Protein AF-A0ABD6RBQ9-F1 (afdb_monomer_lite)

Organism: Bacillus thuringiensis (NCBI:txid1428)

Foldseek 3Di:
DQVVQVVVLLVVLVPDPDPDDDDDDDDPPPVVVCQQWDQDPLLRFIDGDHPDHLVPDPPVVSVVSSVVLVVRLVCLVVSLVVLVVVLVVLVVVLVPDPDPVSNVVSVVVSVSSVVSNVVSVCSNCSNVVVVPVDPDD

Sequence (137 aa):
MYQESFSNFFKQFRRTSFCFSVQYKQENGGELMEKYFLYDEHLGIEIPHLQEDWEEIPEKMQHAILLRWEQVRGKIPDRIKELEHYINTKQHYLNNEEDFEVSCKLNSEIADLASIINDLWLWYRLTQNVSEGKAHQ

Structure (mmCIF, N/CA/C/O backbone):
data_AF-A0ABD6RBQ9-F1
#
_entry.id   AF-A0ABD6RBQ9-F1
#
loop_
_atom_site.group_PDB
_atom_site.id
_atom_site.type_symbol
_atom_site.label_atom_id
_atom_site.label_alt_id
_atom_site.label_comp_id
_atom_site.label_asym_id
_atom_site.label_entity_id
_atom_site.label_seq_id
_atom_site.pdbx_PDB_ins_code
_atom_site.Cartn_x
_atom_site.Cartn_y
_atom_site.Cartn_z
_atom_site.occupancy
_atom_site.B_iso_or_equiv
_atom_site.auth_seq_id
_atom_site.auth_comp_id
_atom_site.auth_asym_id
_atom_site.auth_atom_id
_atom_site.pdbx_PDB_model_num
ATOM 1 N N . MET A 1 1 ? -3.715 16.822 15.527 1.00 35.00 1 MET A N 1
ATOM 2 C CA . MET A 1 1 ? -4.977 16.182 15.948 1.00 35.00 1 MET A CA 1
ATOM 3 C C . MET A 1 1 ? -5.158 14.814 15.292 1.00 35.00 1 MET A C 1
ATOM 5 O O . MET A 1 1 ? -5.336 13.858 16.018 1.00 35.00 1 MET A O 1
ATOM 9 N N . TYR A 1 2 ? -4.959 14.654 13.974 1.00 32.50 2 TYR A N 1
ATOM 10 C CA . TYR A 1 2 ? -5.080 13.334 13.321 1.00 32.50 2 TYR A CA 1
ATOM 11 C C . TYR A 1 2 ? -4.030 12.277 13.734 1.00 32.50 2 TYR A C 1
ATOM 13 O O . TYR A 1 2 ? -4.349 11.099 13.768 1.00 32.50 2 TYR A O 1
ATOM 21 N N . GLN A 1 3 ? -2.796 12.648 14.099 1.00 33.38 3 GLN A N 1
ATOM 22 C CA . GLN A 1 3 ? -1.735 11.670 14.424 1.00 33.38 3 GLN A CA 1
ATOM 23 C C . GLN A 1 3 ? -1.927 10.903 15.751 1.00 33.38 3 GLN A C 1
ATOM 25 O O . GLN A 1 3 ? -1.404 9.796 15.888 1.00 33.38 3 GLN A O 1
ATOM 30 N N . GLU A 1 4 ? -2.666 11.449 16.723 1.00 41.62 4 GLU A N 1
ATOM 31 C CA . GLU A 1 4 ? -2.866 10.785 18.023 1.00 41.62 4 GLU A CA 1
ATOM 32 C C . GLU A 1 4 ? -3.880 9.635 17.933 1.00 41.62 4 GLU A C 1
ATOM 34 O O . GLU A 1 4 ? -3.617 8.557 18.470 1.00 41.62 4 GLU A O 1
ATOM 39 N N . SER A 1 5 ? -4.954 9.805 17.153 1.00 49.72 5 SER A N 1
ATOM 40 C CA . SER A 1 5 ? -5.986 8.777 16.937 1.00 49.72 5 SER A CA 1
ATOM 41 C C . SER A 1 5 ? -5.420 7.515 16.257 1.00 49.72 5 SER A C 1
ATOM 43 O O . SER A 1 5 ? -5.661 6.394 16.707 1.00 49.72 5 SER A O 1
ATOM 45 N N . PHE A 1 6 ? -4.524 7.671 15.270 1.00 53.00 6 PHE A N 1
ATOM 46 C CA . PHE A 1 6 ? -3.805 6.540 14.659 1.00 53.00 6 PHE A CA 1
ATOM 47 C C . PHE A 1 6 ? -2.849 5.836 15.629 1.00 53.00 6 PHE A C 1
ATOM 49 O O . PHE A 1 6 ? -2.729 4.610 15.616 1.00 53.00 6 PHE A O 1
ATOM 56 N N . SER A 1 7 ? -2.169 6.590 16.498 1.00 55.19 7 SER A N 1
ATOM 57 C CA . SER A 1 7 ? -1.311 5.999 17.529 1.00 55.19 7 SER A CA 1
ATOM 58 C C . SER A 1 7 ? -2.129 5.146 18.503 1.00 55.19 7 SER A C 1
ATOM 60 O O . SER A 1 7 ? -1.695 4.052 18.865 1.00 55.19 7 SER A O 1
ATOM 62 N N . ASN A 1 8 ? -3.320 5.606 18.895 1.00 57.34 8 ASN A N 1
ATOM 63 C CA . ASN A 1 8 ? -4.221 4.862 19.775 1.00 57.34 8 ASN A CA 1
ATOM 64 C C . ASN A 1 8 ? -4.821 3.631 19.084 1.00 57.34 8 ASN A C 1
ATOM 66 O O . ASN A 1 8 ? -4.824 2.559 19.687 1.00 57.34 8 ASN A O 1
ATOM 70 N N . PHE A 1 9 ? -5.176 3.727 17.799 1.00 61.78 9 PHE A N 1
ATOM 71 C CA . PHE A 1 9 ? -5.565 2.585 16.964 1.00 61.78 9 PHE A CA 1
ATOM 72 C C . PHE A 1 9 ? -4.508 1.462 16.984 1.00 61.78 9 PHE A C 1
ATOM 74 O O . PHE A 1 9 ? -4.805 0.312 17.321 1.00 61.78 9 PHE A O 1
ATOM 81 N N . PHE A 1 10 ? -3.237 1.796 16.723 1.00 61.38 10 PHE A N 1
ATOM 82 C CA . PHE A 1 10 ? -2.144 0.815 16.756 1.00 61.38 10 PHE A CA 1
ATOM 83 C C . PHE A 1 10 ? -1.786 0.344 18.178 1.00 61.38 10 PHE A C 1
ATOM 85 O O . PHE A 1 10 ? -1.363 -0.800 18.362 1.00 61.38 10 PHE A O 1
ATOM 92 N N . LYS A 1 11 ? -1.968 1.183 19.209 1.00 56.56 11 LYS A N 1
ATOM 93 C CA . LYS A 1 11 ? -1.788 0.789 20.619 1.00 56.56 11 LYS A CA 1
ATOM 94 C C . LYS A 1 11 ? -2.889 -0.154 21.105 1.00 56.56 11 LYS A C 1
ATOM 96 O O . LYS A 1 11 ? -2.573 -1.056 21.877 1.00 56.56 11 LYS A O 1
ATOM 101 N N . GLN A 1 12 ? -4.140 0.018 20.679 1.00 52.91 12 GLN A N 1
ATOM 102 C CA . GLN A 1 12 ? -5.256 -0.826 21.116 1.00 52.91 12 GLN A CA 1
ATOM 103 C C . GLN A 1 12 ? -5.243 -2.196 20.430 1.00 52.91 12 GLN A C 1
ATOM 105 O O . GLN A 1 12 ? -5.576 -3.196 21.071 1.00 52.91 12 GLN A O 1
ATOM 110 N N . PHE A 1 13 ? -4.715 -2.281 19.202 1.00 52.59 13 PHE A N 1
ATOM 111 C CA . PHE A 1 13 ? -4.425 -3.561 18.543 1.00 52.59 13 PHE A CA 1
ATOM 112 C C . PHE A 1 13 ? -3.541 -4.499 19.407 1.00 52.59 13 PHE A C 1
ATOM 114 O O . PHE A 1 13 ? -3.594 -5.714 19.241 1.00 52.59 13 PHE A O 1
ATOM 121 N N . ARG A 1 14 ? -2.798 -3.979 20.409 1.00 49.38 14 ARG A N 1
ATOM 122 C CA . ARG A 1 14 ? -2.023 -4.777 21.390 1.00 49.38 14 ARG A CA 1
ATOM 123 C C . ARG A 1 14 ? -2.855 -5.747 22.236 1.00 49.38 14 ARG A C 1
ATOM 125 O O . ARG A 1 14 ? -2.271 -6.655 22.823 1.00 49.38 14 ARG A O 1
ATOM 132 N N . ARG A 1 15 ? -4.162 -5.517 22.415 1.00 45.84 15 ARG A N 1
ATOM 133 C CA . ARG A 1 15 ? -4.970 -6.247 23.415 1.00 45.84 15 ARG A CA 1
ATOM 134 C C . ARG A 1 15 ? -5.856 -7.344 22.839 1.00 45.84 15 ARG A C 1
ATOM 136 O O . ARG A 1 15 ? -6.269 -8.222 23.587 1.00 45.84 15 ARG A O 1
ATOM 143 N N . THR A 1 16 ? -6.107 -7.341 21.537 1.00 45.06 16 THR A N 1
ATOM 144 C CA . THR A 1 16 ? -7.042 -8.271 20.896 1.00 45.06 16 THR A CA 1
ATOM 145 C C . THR A 1 16 ? -6.310 -9.253 19.987 1.00 45.06 16 THR A C 1
ATOM 147 O O . THR A 1 16 ? -6.554 -9.313 18.792 1.00 45.06 16 THR A O 1
ATOM 150 N N . SER A 1 17 ? -5.427 -10.077 20.558 1.00 42.94 17 SER A N 1
ATOM 151 C CA . SER A 1 17 ? -5.168 -11.402 19.978 1.00 42.94 17 SER A CA 1
ATOM 152 C C . SER A 1 17 ? -6.361 -12.284 20.323 1.00 42.94 17 SER A C 1
ATOM 154 O O . SER A 1 17 ? -6.350 -12.961 21.348 1.00 42.94 17 SER A O 1
ATOM 156 N N . PHE A 1 18 ? -7.435 -12.222 19.538 1.00 40.28 18 PHE A N 1
ATOM 157 C CA . PHE A 1 18 ? -8.567 -13.108 19.776 1.00 40.28 18 PHE A CA 1
ATOM 158 C C . PHE A 1 18 ? -9.197 -13.590 18.478 1.00 40.28 18 PHE A C 1
ATOM 160 O O . PHE A 1 18 ? -9.758 -12.828 17.696 1.00 40.28 18 PHE A O 1
ATOM 167 N N . CYS A 1 19 ? -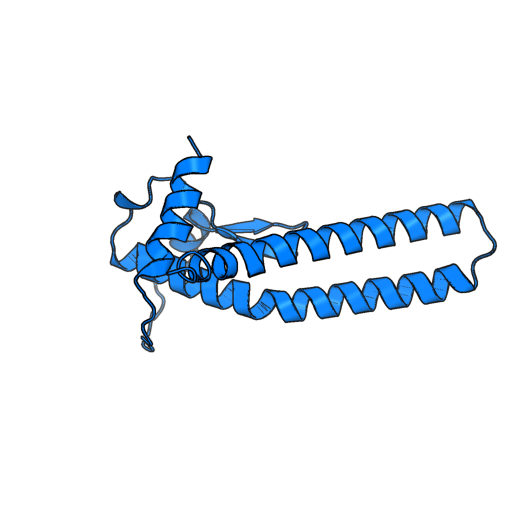9.108 -14.905 18.297 1.00 41.66 19 CYS A N 1
ATOM 168 C CA . CYS A 1 19 ? -9.870 -15.675 17.336 1.00 41.66 19 CYS A CA 1
ATOM 169 C C . CYS A 1 19 ? -11.363 -15.475 17.639 1.00 41.66 19 CYS A C 1
ATOM 171 O O . CYS A 1 19 ? -11.908 -16.108 18.540 1.00 41.66 19 CYS A O 1
ATOM 173 N N . PHE A 1 20 ? -12.019 -14.570 16.916 1.00 36.62 20 PHE A N 1
ATOM 174 C CA . PHE A 1 20 ? -13.473 -14.472 16.898 1.00 36.62 20 PHE A CA 1
ATOM 175 C C . PHE A 1 20 ? -13.939 -14.589 15.452 1.00 36.62 20 PHE A C 1
ATOM 177 O O . PHE A 1 20 ? -14.190 -13.620 14.741 1.00 36.62 20 PHE A O 1
ATOM 184 N N . SER A 1 21 ? -14.019 -15.837 14.999 1.00 42.25 21 SER A N 1
ATOM 185 C CA . SER A 1 21 ? -14.952 -16.163 13.935 1.00 42.25 21 SER A CA 1
ATOM 186 C C . SER A 1 21 ? -16.354 -15.947 14.503 1.00 42.25 21 SER A C 1
ATOM 188 O O . SER A 1 21 ? -16.656 -16.484 15.562 1.00 42.25 21 SER A O 1
ATOM 190 N N . VAL A 1 22 ? -17.168 -15.116 13.841 1.00 41.09 22 VAL A N 1
ATOM 191 C CA . VAL A 1 22 ? -18.623 -15.283 13.635 1.00 41.09 22 VAL A CA 1
ATOM 192 C C . VAL A 1 22 ? -19.267 -13.950 13.219 1.00 41.09 22 VAL A C 1
ATOM 194 O O . VAL A 1 22 ? -19.358 -12.989 13.972 1.00 41.09 22 VAL A O 1
ATOM 197 N N . GLN A 1 23 ? -19.730 -13.974 11.967 1.00 40.41 23 GLN A N 1
ATOM 198 C CA . GLN A 1 23 ? -20.943 -13.364 11.413 1.00 40.41 23 GLN A CA 1
ATOM 199 C C . GLN A 1 23 ? -21.251 -11.899 11.751 1.00 40.41 23 GLN A C 1
ATOM 201 O O . GLN A 1 23 ? -22.026 -11.595 12.654 1.00 40.41 23 GLN A O 1
ATOM 206 N N . TYR A 1 24 ? -20.845 -11.012 10.843 1.00 41.78 24 TYR A N 1
ATOM 207 C CA . TYR A 1 24 ? -21.698 -9.885 10.479 1.00 41.78 24 TYR A CA 1
ATOM 208 C C . TYR A 1 24 ? -22.514 -10.266 9.241 1.00 41.78 24 TYR A C 1
ATOM 210 O O . TYR A 1 24 ? -22.002 -10.314 8.123 1.00 41.78 24 TYR A O 1
ATOM 218 N N . LYS A 1 25 ? -23.796 -10.582 9.460 1.00 38.72 25 LYS A N 1
ATOM 219 C CA . LYS A 1 25 ? -24.801 -10.516 8.399 1.00 38.72 25 LYS A CA 1
ATOM 220 C C . LYS A 1 25 ? -25.118 -9.044 8.148 1.00 38.72 25 LYS A C 1
ATOM 222 O O . LYS A 1 25 ? -25.281 -8.261 9.081 1.00 38.72 25 LYS A O 1
ATOM 227 N N . GLN A 1 26 ? -25.116 -8.718 6.865 1.00 49.69 26 GLN A N 1
ATOM 228 C CA . GLN A 1 26 ? -25.344 -7.411 6.277 1.00 49.69 26 GLN A CA 1
ATOM 229 C C . GLN A 1 26 ? -26.736 -6.887 6.625 1.00 49.69 26 GLN A C 1
ATOM 231 O O . GLN A 1 26 ? -27.681 -7.663 6.597 1.00 49.69 26 GLN A O 1
ATOM 236 N N . GLU A 1 27 ? -26.831 -5.583 6.885 1.00 39.53 27 GLU A N 1
ATOM 237 C CA . GLU A 1 27 ? -27.986 -4.784 6.445 1.00 39.53 27 GLU A CA 1
ATOM 238 C C . GLU A 1 27 ? -27.692 -3.269 6.423 1.00 39.53 27 GLU A C 1
ATOM 240 O O . GLU A 1 27 ? -28.333 -2.579 5.656 1.00 39.53 27 GLU A O 1
ATOM 245 N N . ASN A 1 28 ? -26.657 -2.752 7.113 1.00 46.84 28 ASN A N 1
ATOM 246 C CA . ASN A 1 28 ? -26.185 -1.348 6.979 1.00 46.84 28 ASN A CA 1
ATOM 247 C C . ASN A 1 28 ? -24.651 -1.185 7.153 1.00 46.84 28 ASN A C 1
ATOM 249 O O . ASN A 1 28 ? -24.150 -0.126 7.516 1.00 46.84 28 ASN A O 1
ATOM 253 N N . GLY A 1 29 ? -23.878 -2.262 6.970 1.00 47.94 29 GLY A N 1
ATOM 254 C CA . GLY A 1 29 ? -22.442 -2.293 7.296 1.00 47.94 29 GLY A CA 1
ATOM 255 C C . GLY A 1 29 ? -21.502 -1.681 6.249 1.00 47.94 29 GLY A C 1
ATOM 256 O O . GLY A 1 29 ? -20.323 -1.534 6.543 1.00 47.94 29 GLY A O 1
ATOM 257 N N . GLY A 1 30 ? -21.993 -1.359 5.047 1.00 51.69 30 GLY A N 1
ATOM 258 C CA . GLY A 1 30 ? -21.184 -0.780 3.965 1.00 51.69 30 GLY A CA 1
ATOM 259 C C . GLY A 1 30 ? -20.845 0.690 4.214 1.00 51.69 30 GLY A C 1
ATOM 260 O O . GLY A 1 30 ? -19.676 1.024 4.369 1.00 51.69 30 GLY A O 1
ATOM 261 N N . GLU A 1 31 ? -21.869 1.537 4.367 1.00 53.47 31 GLU A N 1
ATOM 262 C CA . GLU A 1 31 ? -21.707 2.985 4.600 1.00 53.47 31 GLU A CA 1
ATOM 263 C C . GLU A 1 31 ? -20.932 3.300 5.889 1.00 53.47 31 GLU A C 1
ATOM 265 O O . GLU A 1 31 ? -20.172 4.263 5.952 1.00 53.47 31 GLU A O 1
ATOM 270 N N . LEU A 1 32 ? -21.077 2.474 6.931 1.00 57.41 32 LEU A N 1
ATOM 271 C CA . LEU A 1 32 ? -20.403 2.727 8.205 1.00 57.41 32 LEU A CA 1
ATOM 272 C C . LEU A 1 32 ? -18.890 2.464 8.149 1.00 57.41 32 LEU A C 1
ATOM 274 O O . LEU A 1 32 ? -18.142 3.046 8.929 1.00 57.41 32 LEU A O 1
ATOM 278 N N . MET A 1 33 ? -18.436 1.595 7.241 1.00 67.38 33 MET A N 1
ATOM 279 C CA . MET A 1 33 ? -17.014 1.273 7.087 1.00 67.38 33 MET A CA 1
ATOM 280 C C . MET A 1 33 ? -16.281 2.291 6.206 1.00 67.38 33 MET A C 1
ATOM 282 O O . MET A 1 33 ? -15.097 2.524 6.443 1.00 67.38 33 MET A O 1
ATOM 286 N N . GLU A 1 34 ? -16.983 2.967 5.288 1.00 67.06 34 GLU A N 1
ATOM 287 C CA . GLU A 1 34 ? -16.453 4.116 4.529 1.00 67.06 34 GLU A CA 1
ATOM 288 C C . GLU A 1 34 ? -16.071 5.295 5.444 1.00 67.06 34 GLU A C 1
ATOM 290 O O . GLU A 1 34 ? -15.191 6.083 5.111 1.00 67.06 34 GLU A O 1
ATOM 295 N N . LYS A 1 35 ? -16.672 5.399 6.640 1.00 77.44 35 LYS A N 1
ATOM 296 C CA . LYS A 1 35 ? -16.311 6.419 7.642 1.00 77.44 35 LYS A CA 1
ATOM 297 C C . LYS A 1 35 ? -14.927 6.190 8.269 1.00 77.44 35 LYS A C 1
ATOM 299 O O . LYS A 1 35 ? -14.315 7.143 8.744 1.00 77.44 35 LYS A O 1
ATOM 304 N N . TYR A 1 36 ? -14.455 4.942 8.314 1.00 86.00 36 TYR A N 1
ATOM 305 C CA . TYR A 1 36 ? -13.257 4.549 9.071 1.00 86.00 36 TYR A CA 1
ATOM 306 C C . TYR A 1 36 ? -12.098 4.067 8.206 1.00 86.00 36 TYR A C 1
ATOM 308 O O . TYR A 1 36 ? -11.015 3.813 8.736 1.00 86.00 36 TYR A O 1
ATOM 316 N N . PHE A 1 37 ? -12.314 3.917 6.902 1.00 90.19 37 PHE A N 1
ATOM 317 C CA . PHE A 1 37 ? -11.299 3.527 5.938 1.00 90.19 37 PHE A CA 1
ATOM 318 C C . PHE A 1 37 ? -11.404 4.396 4.696 1.00 90.19 37 PHE A C 1
ATOM 320 O O . PHE A 1 37 ? -12.499 4.704 4.235 1.00 90.19 37 PHE A O 1
ATOM 327 N N . LEU A 1 38 ? -10.255 4.735 4.125 1.00 90.50 38 LEU A N 1
ATOM 328 C CA . LEU A 1 38 ? -10.170 5.352 2.810 1.00 90.50 38 LEU A CA 1
ATOM 329 C C . LEU A 1 38 ? -9.380 4.437 1.892 1.00 90.50 38 LEU A C 1
ATOM 331 O O . LEU A 1 38 ? -8.354 3.888 2.292 1.00 90.50 38 LEU A O 1
ATOM 335 N N . TYR A 1 39 ? -9.855 4.276 0.662 1.00 91.75 39 TYR A N 1
ATOM 336 C CA . TYR A 1 39 ? -9.061 3.620 -0.362 1.00 91.75 39 TYR A CA 1
ATOM 337 C C . TYR A 1 39 ? -7.953 4.568 -0.816 1.00 91.75 39 TYR A C 1
ATOM 339 O O . TYR A 1 39 ? -8.214 5.679 -1.277 1.00 91.75 39 TYR A O 1
ATOM 347 N N . ASP A 1 40 ? -6.713 4.130 -0.640 1.00 93.12 40 ASP A N 1
ATOM 348 C CA . ASP A 1 40 ? -5.539 4.839 -1.112 1.00 93.12 40 ASP A CA 1
ATOM 349 C C . ASP A 1 40 ? -5.193 4.312 -2.508 1.00 93.12 40 ASP A C 1
ATOM 351 O O . ASP A 1 40 ? -4.710 3.188 -2.660 1.00 93.12 40 ASP A O 1
ATOM 355 N N . GLU A 1 41 ? -5.473 5.119 -3.533 1.00 93.31 41 GLU A N 1
ATOM 356 C CA . GLU A 1 41 ? -5.229 4.775 -4.942 1.00 93.31 41 GLU A CA 1
ATOM 357 C C . GLU A 1 41 ? -3.749 4.489 -5.232 1.00 93.31 41 GLU A C 1
ATOM 359 O O . GLU A 1 41 ? -3.431 3.651 -6.076 1.00 93.31 41 GLU A O 1
ATOM 364 N N . HIS A 1 42 ? -2.836 5.159 -4.522 1.00 92.38 42 HIS A N 1
ATOM 365 C CA . HIS A 1 42 ? -1.400 4.968 -4.696 1.00 92.38 42 HIS A CA 1
ATOM 366 C C . HIS A 1 42 ? -0.964 3.599 -4.155 1.00 92.38 42 HIS A C 1
ATOM 368 O O . HIS A 1 42 ? -0.220 2.875 -4.816 1.00 92.38 42 HIS A O 1
ATOM 374 N N . LEU A 1 43 ? -1.475 3.193 -2.991 1.00 94.69 43 LEU A N 1
ATOM 375 C CA . LEU A 1 43 ? -1.172 1.887 -2.394 1.00 94.69 43 LEU A CA 1
ATOM 376 C C . LEU A 1 43 ? -1.994 0.739 -3.005 1.00 94.69 43 LEU A C 1
ATOM 378 O O . LEU A 1 43 ? -1.555 -0.416 -3.026 1.00 94.69 43 LEU A O 1
ATOM 382 N N . GLY A 1 44 ? -3.183 1.045 -3.519 1.00 94.44 44 GLY A N 1
ATOM 383 C CA . GLY A 1 44 ? -4.155 0.068 -3.996 1.00 94.44 44 GLY A CA 1
ATOM 384 C C . GLY A 1 44 ? -4.815 -0.731 -2.867 1.00 94.44 44 GLY A C 1
ATOM 385 O O . GLY A 1 44 ? -5.167 -1.896 -3.060 1.00 94.44 44 GLY A O 1
ATOM 386 N N . ILE A 1 45 ? -4.922 -0.147 -1.669 1.00 93.56 45 ILE A N 1
ATOM 387 C CA . ILE A 1 45 ? -5.534 -0.772 -0.489 1.00 93.56 45 ILE A CA 1
ATOM 388 C C . ILE A 1 45 ? -6.361 0.241 0.300 1.00 93.56 45 ILE A C 1
ATOM 390 O O . ILE A 1 45 ? -6.148 1.447 0.224 1.00 93.56 45 ILE A O 1
ATOM 394 N N . GLU A 1 46 ? -7.270 -0.261 1.129 1.00 92.50 46 GLU A N 1
ATOM 395 C CA . GLU A 1 46 ? -7.923 0.556 2.149 1.00 92.50 46 GLU A CA 1
ATOM 396 C C . GLU A 1 46 ? -6.988 0.785 3.340 1.00 92.50 46 GLU A C 1
ATOM 398 O O . GLU A 1 46 ? -6.479 -0.164 3.936 1.00 92.50 46 GLU A O 1
ATOM 403 N N . ILE A 1 47 ? -6.802 2.037 3.736 1.00 90.44 47 ILE A N 1
ATOM 404 C CA . ILE A 1 47 ? -6.074 2.411 4.948 1.00 90.44 47 ILE A CA 1
ATOM 405 C C . ILE A 1 47 ? -7.054 2.921 6.008 1.00 90.44 47 ILE A C 1
ATOM 407 O O . ILE A 1 47 ? -8.065 3.534 5.653 1.00 90.44 47 ILE A O 1
ATOM 411 N N . PRO A 1 48 ? -6.795 2.690 7.309 1.00 88.75 48 PRO A N 1
ATOM 412 C CA . PRO A 1 48 ? -7.610 3.274 8.362 1.00 88.75 48 PRO A CA 1
ATOM 413 C C . PRO A 1 48 ? -7.625 4.800 8.225 1.00 88.75 48 PRO A C 1
ATOM 415 O O . PRO A 1 48 ? -6.609 5.411 7.904 1.00 88.75 48 PRO A O 1
ATOM 418 N N . HIS A 1 49 ? -8.769 5.417 8.474 1.00 88.06 49 HIS A N 1
ATOM 419 C CA . HIS A 1 49 ? -8.960 6.859 8.500 1.00 88.06 49 HIS A CA 1
ATOM 420 C C . HIS A 1 49 ? -10.094 7.181 9.471 1.00 88.06 49 HIS A C 1
ATOM 422 O O . HIS A 1 49 ? -11.264 7.185 9.105 1.00 88.06 49 HIS A O 1
ATOM 428 N N . LEU A 1 50 ? -9.751 7.394 10.741 1.00 85.25 50 LEU A N 1
ATOM 429 C CA . LEU A 1 50 ? -10.739 7.655 11.782 1.00 85.25 50 LEU A CA 1
ATOM 430 C C . LEU A 1 50 ? -11.130 9.137 11.771 1.00 85.25 50 LEU A C 1
ATOM 432 O O . LEU A 1 50 ? -10.278 10.009 11.933 1.00 85.25 50 LEU A O 1
ATOM 436 N N . GLN A 1 51 ? -12.422 9.412 11.591 1.00 81.38 51 GLN A N 1
ATOM 437 C CA . GLN A 1 51 ? -12.985 10.769 11.654 1.00 81.38 51 GLN A CA 1
ATOM 438 C C . GLN A 1 51 ? -13.299 11.238 13.085 1.00 81.38 51 GLN A C 1
ATOM 440 O O . GLN A 1 51 ? -13.657 12.394 13.288 1.00 81.38 51 GLN A O 1
ATOM 445 N N . GLU A 1 52 ? -13.191 10.340 14.061 1.00 83.75 52 GLU A N 1
ATOM 446 C CA . GLU A 1 52 ? -13.434 10.590 15.481 1.00 83.75 52 GLU A CA 1
ATOM 447 C C . GLU A 1 52 ? -12.366 9.888 16.328 1.00 83.75 52 GLU A C 1
ATOM 449 O O . GLU A 1 52 ? -11.587 9.068 15.817 1.00 83.75 52 GLU A O 1
ATOM 454 N N . ASP A 1 53 ? -12.301 10.230 17.612 1.00 85.50 53 ASP A N 1
ATOM 455 C CA . ASP A 1 53 ? -11.338 9.622 18.521 1.00 85.50 53 ASP A CA 1
ATOM 456 C C . ASP A 1 53 ? -11.691 8.156 18.776 1.00 85.50 53 ASP A C 1
ATOM 458 O O . ASP A 1 53 ? -12.857 7.777 18.897 1.00 85.50 53 ASP A O 1
ATOM 462 N N . TRP A 1 54 ? -10.666 7.305 18.854 1.00 84.31 54 TRP A N 1
ATOM 463 C CA . TRP A 1 54 ? -10.845 5.860 18.986 1.00 84.31 54 TRP A CA 1
ATOM 464 C C . TRP A 1 54 ? -11.722 5.497 20.188 1.00 84.31 54 TRP A C 1
ATOM 466 O O . TRP A 1 54 ? -12.606 4.651 20.080 1.00 84.31 54 TRP A O 1
ATOM 476 N N . GLU A 1 55 ? -11.505 6.164 21.319 1.00 88.00 55 GLU A N 1
ATOM 477 C CA . GLU A 1 55 ? -12.219 5.954 22.576 1.00 88.00 55 GLU A CA 1
ATOM 478 C C . GLU A 1 55 ? -13.706 6.342 22.512 1.00 88.00 55 GLU A C 1
ATOM 480 O O . GLU A 1 55 ? -14.494 5.859 23.326 1.00 88.00 55 GLU A O 1
ATOM 485 N N . GLU A 1 56 ? -14.099 7.174 21.546 1.00 88.00 56 GLU A N 1
ATOM 486 C CA . GLU A 1 56 ? -15.491 7.580 21.316 1.00 88.00 56 GLU A CA 1
ATOM 487 C C . GLU A 1 56 ? -16.238 6.595 20.404 1.00 88.00 56 GLU A C 1
ATOM 489 O O . GLU A 1 56 ? -17.471 6.541 20.405 1.00 88.00 56 GLU A O 1
ATOM 494 N N . ILE A 1 57 ? -15.500 5.759 19.666 1.00 85.88 57 ILE A N 1
ATOM 495 C CA . ILE A 1 57 ? -16.069 4.714 18.816 1.00 85.88 57 ILE A CA 1
ATOM 496 C C . ILE A 1 57 ? -16.623 3.591 19.707 1.00 85.88 57 ILE A C 1
ATOM 498 O O . ILE A 1 57 ? -15.892 3.055 20.544 1.00 85.88 57 ILE A O 1
ATOM 502 N N . PRO A 1 58 ? -17.879 3.144 19.508 1.00 88.69 58 PRO A N 1
ATOM 503 C CA . PRO A 1 58 ? -18.430 2.011 20.244 1.00 88.69 58 PRO A CA 1
ATOM 504 C C . PRO A 1 58 ? -17.542 0.768 20.124 1.00 88.69 58 PRO A C 1
ATOM 506 O O . PRO A 1 58 ? -17.108 0.423 19.027 1.00 88.69 58 PRO A O 1
ATOM 509 N N . GLU A 1 59 ? -17.340 0.033 21.220 1.00 84.44 59 GLU A N 1
ATOM 510 C CA . GLU A 1 59 ? -16.446 -1.139 21.270 1.00 84.44 59 GLU A CA 1
ATOM 511 C C . GLU A 1 59 ? -16.733 -2.149 20.145 1.00 84.44 59 GLU A C 1
ATOM 513 O O . GLU A 1 59 ? -15.837 -2.596 19.435 1.00 84.44 59 GLU A O 1
ATOM 518 N N . LYS A 1 60 ? -18.010 -2.437 19.876 1.00 84.38 60 LYS A N 1
ATOM 519 C CA . LYS A 1 60 ? -18.401 -3.322 18.768 1.00 84.38 60 LYS A CA 1
ATOM 520 C C . LYS A 1 60 ? -17.858 -2.852 17.409 1.00 84.38 60 LYS A C 1
ATOM 522 O O . LYS A 1 60 ? -17.491 -3.677 16.574 1.00 84.38 60 LYS A O 1
ATOM 527 N N . MET A 1 61 ? -17.822 -1.540 17.187 1.00 85.62 61 MET A N 1
ATOM 528 C CA . MET A 1 61 ? -17.313 -0.935 15.960 1.00 85.62 61 MET A CA 1
ATOM 529 C C . MET A 1 61 ? -15.788 -0.907 15.937 1.00 85.62 61 MET A C 1
ATOM 531 O O . MET A 1 61 ? -15.205 -1.276 14.924 1.00 85.62 61 MET A O 1
ATOM 535 N N . GLN A 1 62 ? -15.138 -0.603 17.063 1.00 84.88 62 GLN A N 1
ATOM 536 C CA . GLN A 1 62 ? -13.688 -0.755 17.209 1.00 84.88 62 GLN A CA 1
ATOM 537 C C . GLN A 1 62 ? -13.232 -2.155 16.766 1.00 84.88 62 GLN A C 1
ATOM 539 O O . GLN A 1 62 ? -12.352 -2.291 15.917 1.00 84.88 62 GLN A O 1
ATOM 544 N N . HIS A 1 63 ? -13.890 -3.208 17.259 1.00 82.88 63 HIS A N 1
ATOM 545 C CA . HIS A 1 63 ? -13.596 -4.589 16.865 1.00 82.88 63 HIS A CA 1
ATOM 546 C C . HIS A 1 63 ? -13.802 -4.842 15.362 1.00 82.88 63 HIS A C 1
ATOM 548 O O . HIS A 1 63 ? -12.987 -5.523 14.738 1.00 82.88 63 HIS A O 1
ATOM 554 N N . ALA A 1 64 ? -14.859 -4.285 14.764 1.00 85.38 64 ALA A N 1
ATOM 555 C CA . ALA A 1 64 ? -15.109 -4.404 13.328 1.00 85.38 64 ALA A CA 1
ATOM 556 C C . ALA A 1 64 ? -14.023 -3.705 12.488 1.00 85.38 64 ALA A C 1
ATOM 558 O O . ALA A 1 64 ? -13.553 -4.276 11.502 1.00 85.38 64 ALA A O 1
ATOM 559 N N . ILE A 1 65 ? -13.576 -2.517 12.908 1.00 85.94 65 ILE A N 1
ATOM 560 C CA . ILE A 1 65 ? -12.482 -1.776 12.267 1.00 85.94 65 ILE A CA 1
ATOM 561 C C . ILE A 1 65 ? -11.182 -2.588 12.354 1.00 85.94 65 ILE A C 1
ATOM 563 O O . ILE A 1 65 ? -10.503 -2.761 11.342 1.00 85.94 65 ILE A O 1
ATOM 567 N N . LEU A 1 66 ? -10.850 -3.150 13.523 1.00 85.38 66 LEU A N 1
ATOM 568 C CA . LEU A 1 66 ? -9.649 -3.981 13.676 1.00 85.38 66 LEU A CA 1
ATOM 569 C C . LEU A 1 66 ? -9.684 -5.213 12.765 1.00 85.38 66 LEU A C 1
ATOM 571 O O . LEU A 1 66 ? -8.708 -5.477 12.060 1.00 85.38 66 LEU A O 1
ATOM 575 N N . LEU A 1 67 ? -10.812 -5.928 12.733 1.00 85.44 67 LEU A N 1
ATOM 576 C CA . LEU A 1 67 ? -10.985 -7.107 11.885 1.00 85.44 67 LEU A CA 1
ATOM 577 C C . LEU A 1 67 ? -10.854 -6.753 10.398 1.00 85.44 67 LEU A C 1
ATOM 579 O O . LEU A 1 67 ? -10.188 -7.464 9.644 1.00 85.44 67 LEU A O 1
ATOM 583 N N . ARG A 1 68 ? -11.452 -5.638 9.959 1.00 87.69 68 ARG A N 1
ATOM 584 C CA . ARG A 1 68 ? -11.293 -5.163 8.580 1.00 87.69 68 ARG A CA 1
ATOM 585 C C . ARG A 1 68 ? -9.833 -4.862 8.269 1.00 87.69 68 ARG A C 1
ATOM 587 O O . ARG A 1 68 ? -9.331 -5.292 7.235 1.00 87.69 68 ARG A O 1
ATOM 594 N N . TRP A 1 69 ? -9.136 -4.178 9.169 1.00 90.19 69 TRP A N 1
ATOM 595 C CA . TRP A 1 69 ? -7.731 -3.850 8.966 1.00 90.19 69 TRP A CA 1
ATOM 596 C C . TRP A 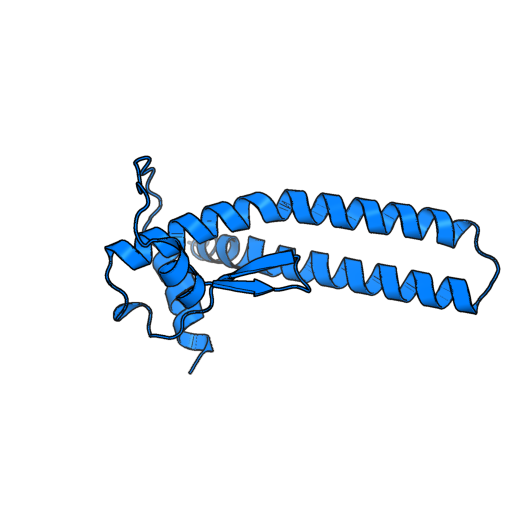1 69 ? -6.829 -5.089 8.908 1.00 90.19 69 TRP A C 1
ATOM 598 O O . TRP A 1 69 ? -5.875 -5.126 8.135 1.00 90.19 69 TRP A O 1
ATOM 608 N N . GLU A 1 70 ? -7.113 -6.136 9.686 1.00 88.62 70 GLU A N 1
ATOM 609 C CA . GLU A 1 70 ? -6.444 -7.437 9.536 1.00 88.62 70 GLU A CA 1
ATOM 610 C C . GLU A 1 70 ? -6.674 -8.051 8.152 1.00 88.62 70 GLU A C 1
ATOM 612 O O . GLU A 1 70 ? -5.719 -8.493 7.515 1.00 88.62 70 GLU A O 1
ATOM 617 N N . GLN A 1 71 ? -7.914 -8.028 7.653 1.00 88.75 71 GLN A N 1
ATOM 618 C CA . GLN A 1 71 ? -8.244 -8.547 6.322 1.00 88.75 71 GLN A CA 1
ATOM 619 C C . GLN A 1 71 ? -7.531 -7.782 5.205 1.00 88.75 71 GLN A C 1
ATOM 621 O O . GLN A 1 71 ? -7.070 -8.397 4.245 1.00 88.75 71 GLN A O 1
ATOM 626 N N . VAL A 1 72 ? -7.443 -6.454 5.312 1.00 90.88 72 VAL A N 1
ATOM 627 C CA . VAL A 1 72 ? -6.734 -5.633 4.323 1.00 90.88 72 VAL A CA 1
ATOM 628 C C . VAL A 1 72 ? -5.227 -5.871 4.409 1.00 90.88 72 VAL A C 1
ATOM 630 O O . VAL A 1 72 ? -4.599 -6.155 3.390 1.00 90.88 72 VAL A O 1
ATOM 633 N N . ARG A 1 73 ? -4.646 -5.874 5.617 1.00 90.75 73 ARG A N 1
ATOM 634 C CA . ARG A 1 73 ? -3.215 -6.169 5.812 1.00 90.75 73 ARG A CA 1
ATOM 635 C C . ARG A 1 73 ? -2.810 -7.541 5.303 1.00 90.75 73 ARG A C 1
ATOM 637 O O . ARG A 1 73 ? -1.727 -7.668 4.740 1.00 90.75 73 ARG A O 1
ATOM 644 N N . GLY A 1 74 ? -3.667 -8.547 5.467 1.00 89.88 74 GLY A N 1
ATOM 645 C CA . GLY A 1 74 ? -3.422 -9.892 4.948 1.00 89.88 74 GLY A CA 1
ATOM 646 C C . GLY A 1 74 ? -3.187 -9.928 3.433 1.00 89.88 74 GLY A C 1
ATOM 647 O O . GLY A 1 74 ? -2.545 -10.854 2.952 1.00 89.88 74 GLY A O 1
ATOM 648 N N . LYS A 1 75 ? -3.644 -8.907 2.695 1.00 94.06 75 LYS A N 1
ATOM 649 C CA . LYS A 1 75 ? -3.467 -8.778 1.241 1.00 94.06 75 LYS A CA 1
ATOM 650 C C . LYS A 1 75 ? -2.232 -7.973 0.834 1.00 94.06 75 LYS A C 1
ATOM 652 O O . LYS A 1 75 ? -1.847 -8.025 -0.330 1.00 94.06 75 LYS A O 1
ATOM 657 N N . ILE A 1 76 ? -1.597 -7.245 1.758 1.00 95.25 76 ILE A N 1
ATOM 658 C CA . ILE A 1 76 ? -0.411 -6.427 1.453 1.00 95.25 76 ILE A CA 1
ATOM 659 C C . ILE A 1 76 ? 0.717 -7.264 0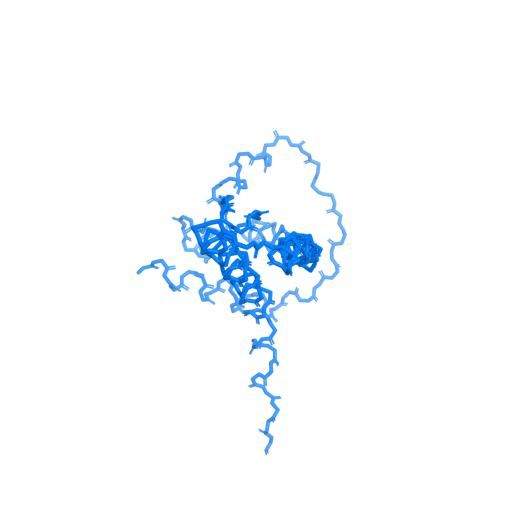.820 1.00 95.25 76 ILE A C 1
ATOM 661 O O . ILE A 1 76 ? 1.251 -6.826 -0.199 1.00 95.25 76 ILE A O 1
ATOM 665 N N . PRO A 1 77 ? 1.066 -8.467 1.328 1.00 95.69 77 PRO A N 1
ATOM 666 C CA . PRO A 1 77 ? 2.107 -9.282 0.703 1.00 95.69 77 PRO A CA 1
ATOM 667 C C . PRO A 1 77 ? 1.797 -9.662 -0.747 1.00 95.69 77 PRO A C 1
ATOM 669 O O . PRO A 1 77 ? 2.704 -9.710 -1.572 1.00 95.69 77 PRO A O 1
ATOM 672 N N . ASP A 1 78 ? 0.531 -9.922 -1.074 1.00 97.44 78 ASP A N 1
ATOM 673 C CA . ASP A 1 78 ? 0.139 -10.263 -2.441 1.00 97.44 78 ASP A CA 1
ATOM 674 C C . ASP A 1 78 ? 0.177 -9.033 -3.352 1.00 97.44 78 ASP A C 1
ATOM 676 O O . ASP A 1 78 ? 0.715 -9.113 -4.454 1.00 97.44 78 ASP A O 1
ATOM 680 N N . ARG A 1 79 ? -0.248 -7.865 -2.853 1.00 97.69 79 ARG A N 1
ATOM 681 C CA . ARG A 1 79 ? -0.100 -6.595 -3.574 1.00 97.69 79 ARG A CA 1
ATOM 682 C C . ARG A 1 79 ? 1.365 -6.256 -3.868 1.00 97.69 79 ARG A C 1
ATOM 684 O O . ARG A 1 79 ? 1.680 -5.794 -4.960 1.00 97.69 79 ARG A O 1
ATOM 691 N N . ILE A 1 80 ? 2.272 -6.514 -2.925 1.00 97.88 80 ILE A N 1
ATOM 692 C CA . ILE A 1 80 ? 3.715 -6.321 -3.130 1.00 97.88 80 ILE A CA 1
ATOM 693 C C . ILE A 1 80 ? 4.226 -7.226 -4.258 1.00 97.88 80 ILE A C 1
ATOM 695 O O . ILE A 1 80 ? 4.887 -6.726 -5.164 1.00 97.88 80 ILE A O 1
ATOM 699 N N . LYS A 1 81 ? 3.860 -8.516 -4.269 1.00 98.25 81 LYS A N 1
ATOM 700 C CA . LYS A 1 81 ? 4.255 -9.445 -5.347 1.00 98.25 81 LYS A CA 1
ATOM 701 C C . LYS A 1 81 ? 3.761 -8.991 -6.723 1.00 98.25 81 LYS A C 1
ATOM 703 O O . LYS A 1 81 ? 4.476 -9.139 -7.713 1.00 98.25 81 LYS A O 1
ATOM 708 N N . GLU A 1 82 ? 2.547 -8.445 -6.807 1.00 98.31 82 GLU A N 1
ATOM 709 C CA . GLU A 1 82 ? 2.023 -7.873 -8.056 1.00 98.31 82 GLU A CA 1
ATOM 710 C C . GLU A 1 82 ? 2.891 -6.706 -8.549 1.00 98.31 82 GLU A C 1
ATOM 712 O O . GLU A 1 82 ? 3.254 -6.650 -9.724 1.00 98.31 82 GLU A O 1
ATOM 717 N N . LEU A 1 83 ? 3.260 -5.786 -7.653 1.00 98.31 83 LEU A N 1
ATOM 718 C CA . LEU A 1 83 ? 4.114 -4.643 -7.984 1.00 98.31 83 LEU A CA 1
ATOM 719 C C . LEU A 1 83 ? 5.528 -5.084 -8.384 1.00 98.31 83 LEU A C 1
ATOM 721 O O . LEU A 1 83 ? 6.068 -4.576 -9.366 1.00 98.31 83 LEU A O 1
ATOM 725 N N . GLU A 1 84 ? 6.098 -6.075 -7.695 1.00 98.50 84 GLU A N 1
ATOM 726 C CA . GLU A 1 84 ? 7.380 -6.692 -8.059 1.00 98.50 84 GLU A CA 1
ATOM 727 C C . GLU A 1 84 ? 7.331 -7.302 -9.468 1.00 98.50 84 GLU A C 1
ATOM 729 O O . GLU A 1 84 ? 8.278 -7.158 -10.242 1.00 98.50 84 GLU A O 1
ATOM 734 N N . HIS A 1 85 ? 6.215 -7.929 -9.853 1.00 98.50 85 HIS A N 1
ATOM 735 C CA . HIS A 1 85 ? 6.031 -8.434 -11.214 1.00 98.50 85 HIS A CA 1
ATOM 736 C C . HIS A 1 85 ? 6.037 -7.308 -12.264 1.00 98.50 85 HIS A C 1
ATOM 738 O O . HIS A 1 85 ? 6.682 -7.441 -13.313 1.00 98.50 85 HIS A O 1
ATOM 744 N N . TYR A 1 86 ? 5.378 -6.179 -11.984 1.00 98.31 86 TYR A N 1
ATOM 745 C CA . TYR A 1 86 ? 5.418 -5.010 -12.867 1.00 98.31 86 TYR A CA 1
ATOM 746 C C . TYR A 1 86 ? 6.818 -4.399 -12.965 1.00 98.31 86 TYR A C 1
ATOM 748 O O . TYR A 1 86 ? 7.256 -4.086 -14.074 1.00 98.31 86 TYR A O 1
ATOM 756 N N 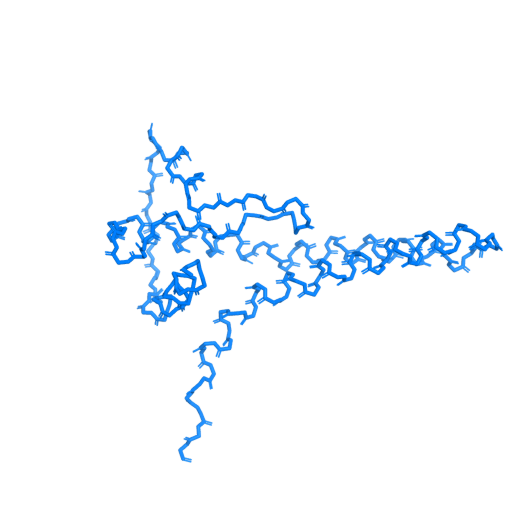. ILE A 1 87 ? 7.543 -4.288 -11.846 1.00 98.12 87 ILE A N 1
ATOM 757 C CA . ILE A 1 87 ? 8.942 -3.836 -11.834 1.00 98.12 87 ILE A CA 1
ATOM 758 C C . ILE A 1 87 ? 9.797 -4.746 -12.716 1.00 98.12 87 ILE A C 1
ATOM 760 O O . ILE A 1 87 ? 10.476 -4.251 -13.612 1.00 98.12 87 ILE A O 1
ATOM 764 N N . ASN A 1 88 ? 9.711 -6.066 -12.530 1.00 98.38 88 ASN A N 1
ATOM 765 C CA . ASN A 1 88 ? 10.494 -7.033 -13.303 1.00 98.38 88 ASN A CA 1
ATOM 766 C C . ASN A 1 88 ? 10.215 -6.928 -14.810 1.00 98.38 88 ASN A C 1
ATOM 768 O O . ASN A 1 88 ? 11.135 -6.984 -15.625 1.00 98.38 88 ASN A O 1
ATOM 772 N N . THR A 1 89 ? 8.952 -6.719 -15.188 1.00 98.19 89 THR A N 1
ATOM 773 C CA . THR A 1 89 ? 8.556 -6.535 -16.591 1.00 98.19 89 THR A CA 1
ATOM 774 C C . THR A 1 89 ? 9.161 -5.257 -17.179 1.00 98.19 89 THR A C 1
ATOM 776 O O . THR A 1 89 ? 9.727 -5.285 -18.273 1.00 98.19 89 THR A O 1
ATOM 779 N N . LYS A 1 90 ? 9.103 -4.139 -16.445 1.00 98.06 90 LYS A N 1
ATOM 780 C CA . LYS A 1 90 ? 9.692 -2.861 -16.877 1.00 98.06 90 LYS A CA 1
ATOM 781 C C . LYS A 1 90 ? 11.214 -2.920 -16.942 1.00 98.06 90 LYS A C 1
ATOM 783 O O . LYS A 1 90 ? 11.787 -2.409 -17.895 1.00 98.06 90 LYS A O 1
ATOM 788 N N . GLN A 1 91 ? 11.860 -3.584 -15.985 1.00 98.00 91 GLN A N 1
ATOM 789 C CA . GLN A 1 91 ? 13.307 -3.798 -15.991 1.00 98.00 91 GLN A CA 1
ATOM 790 C C . GLN A 1 91 ? 13.750 -4.647 -17.185 1.00 98.00 91 GLN A C 1
ATOM 792 O O . GLN A 1 91 ? 14.738 -4.317 -17.832 1.00 98.00 91 GLN A O 1
ATOM 797 N N . HIS A 1 92 ? 13.004 -5.700 -17.531 1.00 97.81 92 HIS A N 1
ATOM 798 C CA . HIS A 1 92 ? 13.295 -6.489 -18.728 1.00 97.81 92 HIS A CA 1
ATOM 799 C C . HIS A 1 92 ? 13.218 -5.641 -20.007 1.00 97.81 92 HIS A C 1
ATOM 801 O O . HIS A 1 92 ? 14.056 -5.789 -20.896 1.00 97.81 92 HIS A O 1
ATOM 807 N N . TYR A 1 93 ? 12.224 -4.756 -20.108 1.00 97.31 93 TYR A N 1
ATOM 808 C CA . TYR A 1 93 ? 12.110 -3.840 -21.243 1.00 97.31 93 TYR A CA 1
ATOM 809 C C . TYR A 1 93 ? 13.258 -2.817 -21.259 1.00 97.31 93 TYR A C 1
ATOM 811 O O . TYR A 1 93 ? 13.941 -2.697 -22.270 1.00 97.31 93 TYR A O 1
ATOM 819 N N . LEU A 1 94 ? 13.556 -2.187 -20.117 1.00 96.81 94 LEU A N 1
ATOM 820 C CA . LEU A 1 94 ? 14.668 -1.244 -19.952 1.00 96.81 94 LEU A CA 1
ATOM 821 C C . LEU A 1 94 ? 16.023 -1.839 -20.363 1.00 96.81 94 LEU A C 1
ATOM 823 O O . LEU A 1 94 ? 16.825 -1.154 -20.983 1.00 96.81 94 LEU A O 1
ATOM 827 N N . ASN A 1 95 ? 16.273 -3.117 -20.064 1.00 94.81 95 ASN A N 1
ATOM 828 C CA . ASN A 1 95 ? 17.532 -3.787 -20.410 1.00 94.81 95 ASN A CA 1
ATOM 829 C C . ASN A 1 95 ? 17.802 -3.875 -21.921 1.00 94.81 95 ASN A C 1
ATOM 831 O O . ASN A 1 95 ? 18.935 -4.143 -22.312 1.00 94.81 95 ASN A O 1
ATOM 835 N N . ASN A 1 96 ? 16.771 -3.706 -22.750 1.00 94.88 96 ASN A N 1
ATOM 836 C CA . ASN A 1 96 ? 16.868 -3.761 -24.206 1.00 94.88 96 ASN A CA 1
ATOM 837 C C . ASN A 1 96 ? 16.524 -2.411 -24.860 1.00 94.88 96 ASN A C 1
ATOM 839 O O . ASN A 1 96 ? 16.386 -2.354 -26.079 1.00 94.88 96 ASN A O 1
ATOM 843 N N . GLU A 1 97 ?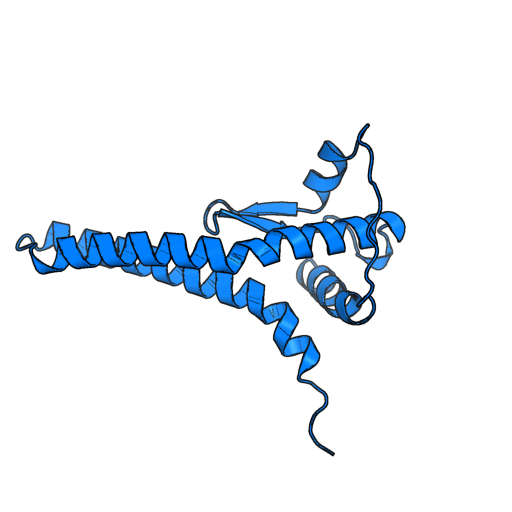 16.336 -1.356 -24.064 1.00 95.69 97 GLU A N 1
ATOM 844 C CA . GLU A 1 97 ? 15.972 -0.029 -24.550 1.00 95.69 97 GLU A CA 1
ATOM 845 C C . GLU A 1 97 ? 17.231 0.805 -24.813 1.00 95.69 97 GLU A C 1
ATOM 847 O O . GLU A 1 97 ? 18.109 0.920 -23.958 1.00 95.69 97 GLU A O 1
ATOM 852 N N . GLU A 1 98 ? 17.315 1.392 -26.006 1.00 95.06 98 GLU A N 1
ATOM 853 C CA . GLU A 1 98 ? 18.433 2.248 -26.425 1.00 95.06 98 GLU A CA 1
ATOM 854 C C . GLU A 1 98 ? 18.039 3.732 -26.434 1.00 95.06 98 GLU A C 1
ATOM 856 O O . GLU A 1 98 ? 18.908 4.607 -26.394 1.00 95.06 98 GLU A O 1
ATOM 861 N N . ASP A 1 99 ? 16.736 4.033 -26.453 1.00 98.19 99 ASP A N 1
ATOM 862 C CA . ASP A 1 99 ? 16.229 5.393 -26.364 1.00 98.19 99 ASP A CA 1
ATOM 863 C C . ASP A 1 99 ? 16.368 5.924 -24.929 1.00 98.19 99 ASP A C 1
ATOM 865 O O . ASP A 1 99 ? 15.849 5.365 -23.954 1.00 98.19 99 ASP A O 1
ATOM 869 N N . PHE A 1 100 ? 17.089 7.037 -24.799 1.00 96.31 100 PHE A N 1
ATOM 870 C CA . PHE A 1 100 ? 17.357 7.665 -23.512 1.00 96.31 100 PHE A CA 1
ATOM 871 C C . PHE A 1 100 ? 16.086 8.189 -22.830 1.00 96.31 100 PHE A C 1
ATOM 873 O O . PHE A 1 100 ? 15.930 8.021 -21.620 1.00 96.31 100 PHE A O 1
ATOM 880 N N . GLU A 1 101 ? 15.166 8.802 -23.576 1.00 98.12 101 GLU A N 1
ATOM 881 C CA . GLU A 1 101 ? 13.934 9.359 -23.011 1.00 98.12 101 GLU A CA 1
ATOM 882 C C . GLU A 1 101 ? 13.025 8.238 -22.502 1.00 98.12 101 GLU A C 1
ATOM 884 O O . GLU A 1 101 ? 12.484 8.321 -21.392 1.00 98.12 101 GLU A O 1
ATOM 889 N N . VAL A 1 102 ? 12.915 7.150 -23.269 1.00 97.50 102 VAL A N 1
ATOM 890 C CA . VAL A 1 102 ? 12.162 5.961 -22.853 1.00 97.50 102 VAL A CA 1
ATOM 891 C C . VAL A 1 102 ? 12.818 5.303 -21.638 1.00 97.50 102 VAL A C 1
ATOM 893 O O . VAL A 1 102 ? 12.127 4.976 -20.670 1.00 97.50 102 VAL A O 1
ATOM 896 N N . SER A 1 103 ? 14.146 5.194 -21.621 1.00 97.56 103 SER A N 1
ATOM 897 C CA . SER A 1 103 ? 14.901 4.678 -20.474 1.00 97.56 103 SER A CA 1
ATOM 898 C C . SER A 1 103 ? 14.671 5.499 -19.204 1.00 97.56 103 SER A C 1
ATOM 900 O O . SER A 1 103 ? 14.459 4.937 -18.126 1.00 97.56 103 SER A O 1
ATOM 902 N N . CYS A 1 104 ? 14.674 6.831 -19.303 1.00 98.00 104 CYS A N 1
ATOM 903 C CA . CYS A 1 104 ? 14.354 7.710 -18.180 1.00 98.00 104 CYS A CA 1
ATOM 904 C C . CYS A 1 104 ? 12.928 7.479 -17.677 1.00 98.00 104 CYS A C 1
ATOM 906 O O . CYS A 1 104 ? 12.730 7.312 -16.473 1.00 98.00 104 CYS A O 1
ATOM 908 N N . LYS A 1 105 ? 11.950 7.402 -18.585 1.00 98.25 105 LYS A N 1
ATOM 909 C CA . LYS A 1 105 ? 10.550 7.151 -18.228 1.00 98.25 105 LYS A CA 1
ATOM 910 C C . LYS A 1 105 ? 10.377 5.824 -17.485 1.00 98.25 105 LYS A C 1
ATOM 912 O O . LYS A 1 105 ? 9.743 5.793 -16.435 1.00 98.25 105 LYS A O 1
ATOM 917 N N . LEU A 1 106 ? 10.967 4.744 -17.992 1.00 97.94 106 LEU A N 1
ATOM 918 C CA . LEU A 1 106 ? 10.907 3.427 -17.350 1.00 97.94 106 LEU A CA 1
ATOM 919 C C . LEU A 1 106 ? 11.537 3.439 -15.960 1.00 97.94 106 LEU A C 1
ATOM 921 O O . LEU A 1 106 ? 10.970 2.869 -15.032 1.00 97.94 106 LEU A O 1
ATOM 925 N N . ASN A 1 107 ? 12.691 4.092 -15.809 1.00 97.88 107 ASN A N 1
ATOM 926 C CA . ASN A 1 107 ? 13.347 4.226 -14.513 1.00 97.88 107 ASN A CA 1
ATOM 927 C C . ASN A 1 107 ? 12.475 4.991 -13.510 1.00 97.88 107 ASN A C 1
ATOM 929 O O . ASN A 1 107 ? 12.376 4.563 -12.361 1.00 97.88 107 ASN A O 1
ATOM 933 N N . SER A 1 108 ? 11.811 6.071 -13.934 1.00 98.31 108 SER A N 1
ATOM 934 C CA . SER A 1 108 ? 10.846 6.787 -13.090 1.00 98.31 108 SER A CA 1
ATOM 935 C C . SER A 1 108 ? 9.677 5.890 -12.682 1.00 98.31 108 SER A C 1
ATOM 937 O O . SER A 1 108 ? 9.392 5.776 -11.497 1.00 98.31 108 SER A O 1
ATOM 939 N N . GLU A 1 109 ? 9.068 5.163 -13.622 1.00 98.44 109 GLU A N 1
ATOM 940 C CA . GLU A 1 109 ? 7.966 4.240 -13.315 1.00 98.44 109 GLU A CA 1
ATOM 941 C C . GLU A 1 109 ? 8.390 3.108 -12.359 1.00 98.44 109 GLU A C 1
ATOM 943 O O . GLU A 1 109 ? 7.623 2.707 -11.484 1.00 98.44 109 GLU A O 1
ATOM 948 N N . ILE A 1 110 ? 9.610 2.579 -12.503 1.00 98.00 110 ILE A N 1
ATOM 949 C CA . ILE A 1 110 ? 10.174 1.577 -11.584 1.00 98.00 110 ILE A CA 1
ATOM 950 C C . ILE A 1 110 ? 10.376 2.178 -10.188 1.00 98.00 110 ILE A C 1
ATOM 952 O O . ILE A 1 110 ? 10.055 1.524 -9.195 1.00 98.00 110 ILE A O 1
ATOM 956 N N . ALA A 1 111 ? 10.898 3.404 -10.104 1.00 97.69 111 ALA A N 1
ATOM 957 C CA . ALA A 1 111 ? 11.102 4.097 -8.836 1.00 97.69 111 ALA A CA 1
ATOM 958 C C . ALA A 1 111 ? 9.772 4.365 -8.114 1.00 97.69 111 ALA A C 1
ATOM 960 O O . ALA A 1 111 ? 9.682 4.125 -6.909 1.00 97.69 111 ALA A O 1
ATOM 961 N N . ASP A 1 112 ? 8.731 4.767 -8.846 1.00 97.81 112 ASP A N 1
ATOM 962 C CA . ASP A 1 112 ? 7.388 4.979 -8.299 1.00 97.81 112 ASP A CA 1
ATOM 963 C C . ASP A 1 112 ? 6.810 3.673 -7.728 1.00 97.81 112 ASP A C 1
ATOM 965 O O . ASP A 1 112 ? 6.372 3.627 -6.577 1.00 97.81 112 ASP A O 1
ATOM 969 N N . LEU A 1 113 ? 6.895 2.567 -8.480 1.00 98.12 113 LEU A N 1
ATOM 970 C CA . LEU A 1 113 ? 6.466 1.243 -8.006 1.00 98.12 113 LEU A CA 1
ATOM 971 C C . LEU A 1 113 ? 7.236 0.799 -6.751 1.00 98.12 113 LEU A C 1
ATOM 973 O O . LEU A 1 113 ? 6.644 0.248 -5.820 1.00 98.12 113 LEU A O 1
ATOM 977 N N . ALA A 1 114 ? 8.546 1.048 -6.702 1.00 97.00 114 ALA A N 1
ATOM 978 C CA . ALA A 1 114 ? 9.371 0.732 -5.540 1.00 97.00 114 ALA A CA 1
ATOM 979 C C . ALA A 1 114 ? 8.998 1.585 -4.313 1.00 97.00 114 ALA A C 1
ATOM 981 O O . ALA A 1 114 ? 9.015 1.074 -3.189 1.00 97.00 114 ALA A O 1
ATOM 982 N N . SER A 1 115 ? 8.611 2.851 -4.516 1.00 97.19 115 SER A N 1
ATOM 983 C CA . SER A 1 115 ? 8.090 3.714 -3.450 1.00 97.19 115 SER A CA 1
ATOM 984 C C . SER A 1 115 ? 6.797 3.146 -2.861 1.00 97.19 115 SER A C 1
ATOM 986 O O . SER A 1 115 ? 6.699 3.001 -1.643 1.00 97.19 115 SER A O 1
ATOM 988 N N . ILE A 1 116 ? 5.855 2.716 -3.710 1.00 97.75 116 ILE A N 1
ATOM 989 C CA . ILE A 1 116 ? 4.609 2.066 -3.270 1.00 97.75 116 ILE A CA 1
ATOM 990 C C . ILE A 1 116 ? 4.914 0.812 -2.437 1.00 97.75 116 ILE A C 1
ATOM 992 O O . ILE A 1 116 ? 4.346 0.629 -1.360 1.00 97.75 116 ILE A O 1
ATOM 996 N N . ILE A 1 117 ? 5.836 -0.046 -2.895 1.00 97.56 117 ILE A N 1
ATOM 997 C CA . ILE A 1 117 ? 6.255 -1.244 -2.145 1.00 97.56 117 ILE A CA 1
ATOM 998 C C . ILE A 1 117 ? 6.803 -0.866 -0.763 1.00 97.56 117 ILE A C 1
ATOM 1000 O O . ILE A 1 117 ? 6.475 -1.519 0.232 1.00 97.56 117 ILE A O 1
ATOM 1004 N N . ASN A 1 118 ? 7.628 0.178 -0.676 1.00 94.94 118 ASN A N 1
ATOM 1005 C CA . ASN A 1 118 ? 8.173 0.631 0.599 1.00 94.94 118 ASN A CA 1
ATOM 1006 C C . ASN A 1 118 ? 7.070 1.109 1.557 1.00 94.94 118 ASN A C 1
ATOM 1008 O O . ASN A 1 118 ? 7.068 0.721 2.728 1.00 94.94 118 ASN A O 1
ATOM 1012 N N . ASP A 1 119 ? 6.107 1.883 1.063 1.00 94.94 119 ASP A N 1
ATOM 1013 C CA . ASP A 1 119 ? 4.991 2.382 1.868 1.00 94.94 119 ASP A CA 1
ATOM 1014 C C . ASP A 1 119 ? 4.071 1.247 2.337 1.00 94.94 119 ASP A C 1
ATOM 1016 O O . ASP A 1 119 ? 3.695 1.185 3.511 1.00 94.94 119 ASP A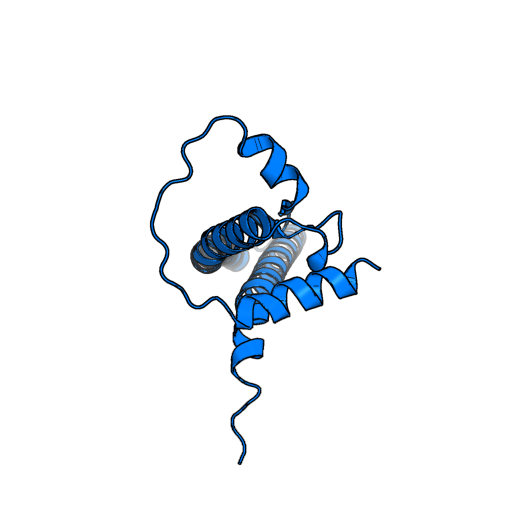 O 1
ATOM 1020 N N . LEU A 1 120 ? 3.785 0.276 1.467 1.00 95.12 120 LEU A N 1
ATOM 1021 C CA . LEU A 1 120 ? 3.067 -0.949 1.827 1.00 95.12 120 LEU A CA 1
ATOM 1022 C C . LEU A 1 120 ? 3.786 -1.720 2.943 1.00 95.12 120 LEU A C 1
ATOM 1024 O O . LEU A 1 120 ? 3.155 -2.172 3.904 1.00 95.12 120 LEU A O 1
ATOM 1028 N N . TRP A 1 121 ? 5.114 -1.825 2.874 1.00 94.06 121 TRP A N 1
ATOM 1029 C CA . TRP A 1 121 ? 5.905 -2.436 3.937 1.00 94.06 121 TRP A CA 1
ATOM 1030 C C . TRP A 1 121 ? 5.880 -1.638 5.244 1.00 94.06 121 TRP A C 1
ATOM 1032 O O . TRP A 1 121 ? 5.891 -2.249 6.317 1.00 94.06 121 TRP A O 1
ATOM 1042 N N . LEU A 1 122 ? 5.838 -0.303 5.196 1.00 90.69 122 LEU A N 1
ATOM 1043 C CA . LEU A 1 122 ? 5.633 0.518 6.392 1.00 90.69 122 LEU A CA 1
ATOM 1044 C C . LEU A 1 122 ? 4.286 0.182 7.039 1.00 90.69 122 LEU A C 1
ATOM 1046 O O . LEU A 1 122 ? 4.259 -0.147 8.223 1.00 90.69 122 LEU A O 1
ATOM 1050 N N . TRP A 1 123 ? 3.198 0.143 6.270 1.00 88.88 123 TRP A N 1
ATOM 1051 C CA . TRP A 1 123 ? 1.874 -0.241 6.774 1.00 88.88 123 TRP A CA 1
ATOM 1052 C C . TRP A 1 123 ? 1.827 -1.658 7.350 1.00 88.88 123 TRP A C 1
ATOM 1054 O O . TRP A 1 123 ? 1.233 -1.880 8.408 1.00 88.88 123 TRP A O 1
ATOM 1064 N N . TYR A 1 124 ? 2.497 -2.613 6.705 1.00 88.06 124 TYR A N 1
ATOM 1065 C CA . TYR A 1 124 ? 2.580 -3.990 7.186 1.00 88.06 124 TYR A CA 1
ATOM 1066 C C . TYR A 1 124 ? 3.370 -4.107 8.505 1.00 88.06 124 TYR A C 1
ATOM 1068 O O . TYR A 1 124 ? 2.979 -4.841 9.418 1.00 88.06 124 TYR A O 1
ATOM 1076 N N . ARG A 1 125 ? 4.477 -3.359 8.639 1.00 83.06 125 ARG A N 1
ATOM 1077 C CA . ARG A 1 125 ? 5.384 -3.418 9.802 1.00 83.06 125 ARG A CA 1
ATOM 1078 C C . ARG A 1 125 ? 5.017 -2.496 10.956 1.00 83.06 125 ARG A C 1
ATOM 1080 O O . ARG A 1 125 ? 5.413 -2.799 12.080 1.00 83.06 125 ARG A O 1
ATOM 1087 N N . LEU A 1 126 ? 4.259 -1.420 10.734 1.00 73.81 126 LEU A N 1
ATOM 1088 C CA . LEU A 1 126 ? 3.780 -0.530 11.805 1.00 73.81 126 LEU A CA 1
ATOM 1089 C C . LEU A 1 126 ? 3.040 -1.299 12.910 1.00 73.81 126 LEU A C 1
ATOM 1091 O O . LEU A 1 126 ? 2.958 -0.829 14.039 1.00 73.81 126 LEU A O 1
ATOM 1095 N N . THR A 1 127 ? 2.578 -2.517 12.622 1.00 56.72 127 THR A N 1
ATOM 1096 C CA . THR A 1 127 ? 1.993 -3.420 13.616 1.00 56.72 127 THR A CA 1
ATOM 1097 C C . THR A 1 127 ? 2.931 -4.501 14.165 1.00 56.72 127 THR A C 1
ATOM 1099 O O . THR A 1 127 ? 2.632 -5.049 15.219 1.00 56.72 127 THR A O 1
ATOM 1102 N N . GLN A 1 128 ? 4.069 -4.776 13.517 1.00 51.28 128 GLN A N 1
ATOM 1103 C CA . GLN A 1 128 ? 5.098 -5.731 13.973 1.00 51.28 128 GLN A CA 1
ATOM 1104 C C . GLN A 1 128 ? 6.066 -5.097 14.990 1.00 51.28 128 GLN A C 1
ATOM 1106 O O . GLN A 1 128 ? 6.367 -5.684 16.027 1.00 51.28 128 GLN A O 1
ATOM 1111 N N . ASN A 1 129 ? 6.482 -3.843 14.784 1.00 41.72 129 ASN A N 1
ATOM 1112 C CA . ASN A 1 129 ? 7.403 -3.164 15.715 1.00 41.72 129 ASN A CA 1
ATOM 1113 C C . ASN A 1 129 ? 6.746 -2.782 17.055 1.00 41.72 129 ASN A C 1
ATOM 1115 O O . ASN A 1 129 ? 7.419 -2.367 17.996 1.00 41.72 129 ASN A O 1
ATOM 1119 N N . VAL A 1 130 ? 5.426 -2.934 17.173 1.00 44.53 130 VAL A N 1
ATOM 1120 C CA . VAL A 1 130 ? 4.701 -2.739 18.435 1.00 44.53 130 VAL A CA 1
ATOM 1121 C C . VAL A 1 130 ? 4.789 -3.989 19.329 1.00 44.53 130 VAL A C 1
ATOM 1123 O O . VAL A 1 130 ? 4.628 -3.868 20.545 1.00 44.53 130 VAL A O 1
ATOM 1126 N N . SER A 1 131 ? 5.115 -5.165 18.772 1.00 38.41 131 SER A N 1
ATOM 1127 C CA . SER A 1 131 ? 5.371 -6.397 19.538 1.00 38.41 131 SER A CA 1
ATOM 1128 C C . SER A 1 131 ? 6.809 -6.547 20.054 1.00 38.41 131 SER A C 1
ATOM 1130 O O . SER A 1 131 ? 7.010 -7.239 21.047 1.00 38.41 131 SER A O 1
ATOM 1132 N N . GLU A 1 132 ? 7.804 -5.879 19.461 1.00 41.81 132 GLU A N 1
ATOM 1133 C CA . GLU A 1 132 ? 9.229 -6.088 19.799 1.00 41.81 132 GLU A CA 1
ATOM 1134 C C . GLU A 1 132 ? 9.747 -5.233 20.978 1.00 41.81 132 GLU A C 1
ATOM 1136 O O . GLU A 1 132 ? 10.858 -5.426 21.466 1.00 41.81 132 GLU A O 1
ATOM 1141 N N . GLY A 1 133 ? 8.929 -4.329 21.527 1.00 40.59 133 GLY A N 1
ATOM 1142 C CA . GLY A 1 133 ? 9.312 -3.406 22.608 1.00 40.59 133 GLY A CA 1
ATOM 1143 C C . GLY A 1 133 ? 9.453 -4.001 24.022 1.00 40.59 133 GLY A C 1
ATOM 1144 O O . GLY A 1 133 ? 9.391 -3.244 24.990 1.00 40.59 133 GLY A O 1
ATOM 1145 N N . LYS A 1 134 ? 9.602 -5.325 24.181 1.00 42.12 134 LYS A N 1
ATOM 1146 C CA . LYS A 1 134 ? 9.895 -5.984 25.472 1.00 42.12 134 LYS A CA 1
ATOM 1147 C C . LYS A 1 134 ? 10.796 -7.213 25.296 1.00 42.12 134 LYS A C 1
ATOM 1149 O O . LYS A 1 134 ? 10.385 -8.332 25.583 1.00 42.12 134 LYS A O 1
ATOM 1154 N N . ALA A 1 135 ? 12.033 -7.004 24.858 1.00 40.94 135 ALA A N 1
ATOM 1155 C CA . ALA A 1 135 ? 13.081 -8.022 24.952 1.00 40.94 135 ALA A CA 1
ATOM 1156 C C . ALA A 1 135 ? 14.449 -7.399 25.283 1.00 40.94 135 ALA A C 1
ATOM 1158 O O . ALA A 1 135 ? 15.404 -7.494 24.518 1.00 40.94 135 ALA A O 1
ATOM 1159 N N . HIS A 1 136 ? 14.547 -6.754 26.445 1.00 37.72 136 HIS A N 1
ATOM 1160 C CA . HIS A 1 136 ? 15.807 -6.695 27.187 1.00 37.72 136 HIS A CA 1
ATOM 1161 C C . HIS A 1 136 ? 15.481 -6.632 28.681 1.00 37.72 136 HIS A C 1
ATOM 1163 O O . HIS A 1 136 ? 14.854 -5.675 29.140 1.00 37.72 136 HIS A O 1
ATOM 1169 N N . GLN A 1 137 ? 15.803 -7.724 29.378 1.00 37.03 137 GLN A N 1
ATOM 1170 C CA . GLN A 1 137 ? 15.952 -7.767 30.833 1.00 37.03 137 GLN A CA 1
ATOM 1171 C C . GLN A 1 137 ? 17.299 -7.160 31.216 1.00 37.03 137 GLN A C 1
ATOM 1173 O O . GLN A 1 137 ? 18.236 -7.282 30.395 1.00 37.03 137 GLN A O 1
#

Radius of gyration: 19.19 Å; chains: 1; bounding box: 46×32×57 Å

pLDDT: mean 77.48, std 22.55, range [32.5, 98.5]

Secondary structure (DSSP, 8-state):
-HHHHHHHHHHHTTS-----------SSHHHHHHTTEEEETTTTEEEE--SS-GGGS-HHHHHHHHHHHHHHHTTHHHHHHHHHHHHHHHHHHHTT---HHHHHHHHHHHHHHHHHHHHHHHHHHTTTTTTSS----